Protein AF-A0A973FK19-F1 (afdb_monomer)

Foldseek 3Di:
DWAQPDCPADVSHTDDQAGPVRHHPVNVVVVVVVVVVVVVVVVVVVVVVVVD

Solvent-accessible surface area (backbone atoms only — not comparable to full-atom values): 3032 Å² total; per-residue (Å²): 78,80,45,58,90,54,81,74,23,47,95,67,63,44,17,56,77,48,37,78,87,67,48,47,42,68,61,46,48,50,51,53,51,49,53,55,52,49,52,55,50,50,52,53,50,54,58,47,63,74,76,111

Structure (mmCIF, N/CA/C/O backbone):
data_AF-A0A973FK19-F1
#
_entry.id   AF-A0A973FK19-F1
#
loop_
_atom_site.group_PDB
_atom_site.id
_atom_site.type_symbol
_atom_site.label_atom_id
_atom_site.label_alt_id
_atom_site.label_comp_id
_atom_site.label_asym_id
_atom_site.label_entity_id
_atom_site.label_seq_id
_atom_site.pdbx_PDB_ins_code
_atom_site.Cartn_x
_atom_site.Cartn_y
_atom_site.Cartn_z
_atom_site.occupancy
_atom_site.B_iso_or_equiv
_atom_site.auth_seq_id
_atom_site.auth_comp_id
_atom_site.auth_asym_id
_atom_site.auth_atom_id
_atom_site.pdbx_PDB_model_num
ATOM 1 N N . MET A 1 1 ? -10.872 -4.545 2.750 1.00 93.06 1 MET A N 1
ATOM 2 C CA . MET A 1 1 ? -9.645 -3.733 2.690 1.00 93.06 1 MET A CA 1
ATOM 3 C C . MET A 1 1 ? -8.662 -4.316 3.680 1.00 93.06 1 MET A C 1
ATOM 5 O O . MET A 1 1 ? -9.097 -4.926 4.649 1.00 93.06 1 MET A O 1
ATOM 9 N N . PHE A 1 2 ? -7.371 -4.112 3.474 1.00 97.62 2 PHE A N 1
ATOM 10 C CA . PHE A 1 2 ? -6.370 -4.310 4.513 1.00 97.62 2 PHE A CA 1
ATOM 11 C C . PHE A 1 2 ? -5.379 -3.160 4.387 1.00 97.62 2 PHE A C 1
ATOM 13 O O . PHE A 1 2 ? -4.705 -3.035 3.375 1.00 97.62 2 PHE A O 1
ATOM 20 N N . CYS A 1 3 ? -5.355 -2.263 5.366 1.00 98.25 3 CYS A N 1
ATOM 21 C CA . CYS A 1 3 ? -4.543 -1.054 5.291 1.00 98.25 3 CYS A CA 1
ATOM 22 C C . CYS A 1 3 ? -3.866 -0.803 6.63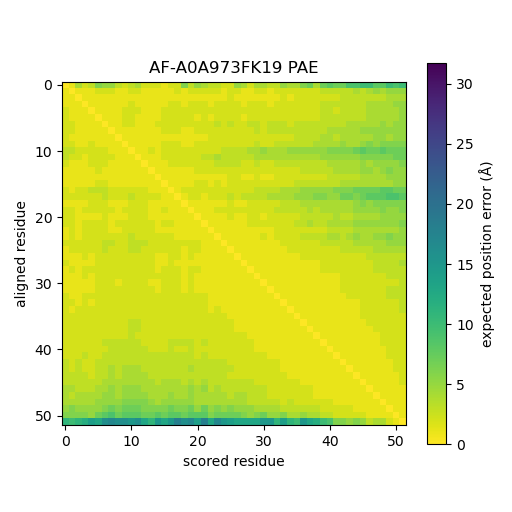5 1.00 98.25 3 CYS A C 1
ATOM 24 O O . CYS A 1 3 ? -4.549 -0.518 7.618 1.00 98.25 3 CYS A O 1
ATOM 26 N N . ASN A 1 4 ? -2.536 -0.861 6.652 1.00 97.94 4 ASN A N 1
ATOM 27 C CA . ASN A 1 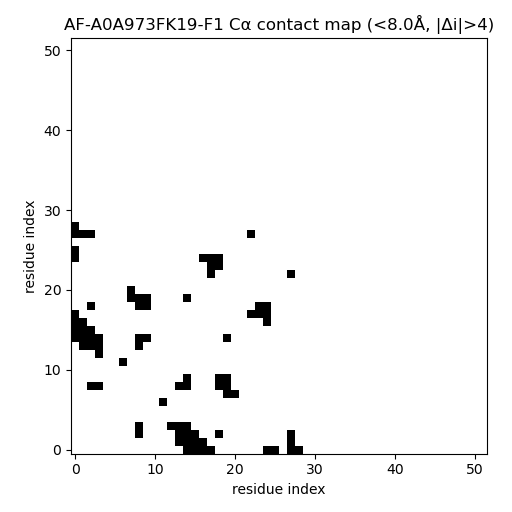4 ? -1.684 -0.661 7.828 1.00 97.94 4 ASN A CA 1
ATOM 28 C C . ASN A 1 4 ? -0.616 0.438 7.618 1.00 97.94 4 ASN A C 1
ATOM 30 O O . ASN A 1 4 ? 0.410 0.455 8.285 1.00 97.94 4 ASN A O 1
ATOM 34 N N . GLN A 1 5 ? -0.838 1.346 6.662 1.00 97.88 5 GLN A N 1
ATOM 35 C CA . GLN A 1 5 ? 0.176 2.309 6.202 1.00 97.88 5 GLN A CA 1
ATOM 36 C C . GLN A 1 5 ? 0.442 3.494 7.146 1.00 97.88 5 GLN A C 1
ATOM 38 O O . GLN A 1 5 ? 1.434 4.194 6.967 1.00 97.88 5 GLN A O 1
ATOM 43 N N . CYS A 1 6 ? -0.469 3.797 8.072 1.00 97.94 6 CYS A N 1
ATOM 44 C CA . CYS A 1 6 ? -0.333 4.928 8.989 1.00 97.94 6 CYS A CA 1
ATOM 45 C C . CYS A 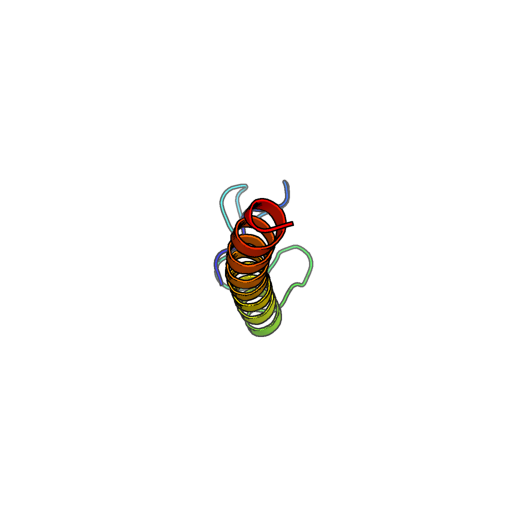1 6 ? -0.324 4.451 10.440 1.00 97.94 6 CYS A C 1
ATOM 47 O O . CYS A 1 6 ? -0.863 3.396 10.760 1.00 97.94 6 CYS A O 1
ATOM 49 N N . GLU A 1 7 ? 0.247 5.262 11.325 1.00 98.06 7 GLU A N 1
ATOM 50 C CA . GLU A 1 7 ? 0.340 4.966 12.760 1.00 98.06 7 GLU A CA 1
ATOM 51 C C . GLU A 1 7 ? -1.036 4.727 13.406 1.00 98.06 7 GLU A C 1
ATOM 53 O O . GLU A 1 7 ? -1.199 3.850 14.246 1.00 98.06 7 GLU A O 1
ATOM 58 N N . GLN A 1 8 ? -2.057 5.464 12.963 1.00 98.19 8 GLN A N 1
ATOM 59 C CA . GLN A 1 8 ? -3.373 5.521 13.606 1.00 98.19 8 GLN A CA 1
ATOM 60 C C . GLN A 1 8 ? -4.289 4.322 13.310 1.00 98.19 8 GLN A C 1
ATOM 62 O O . GLN A 1 8 ? -5.477 4.380 13.617 1.00 98.19 8 GLN A O 1
ATOM 67 N N . THR A 1 9 ? -3.794 3.258 12.674 1.00 97.94 9 THR A N 1
ATOM 68 C CA . THR A 1 9 ? -4.618 2.098 12.287 1.00 97.94 9 THR A CA 1
ATOM 69 C C . THR A 1 9 ? -5.426 1.521 13.452 1.00 97.94 9 THR A C 1
ATOM 71 O O . THR A 1 9 ? -5.076 1.678 14.622 1.00 97.94 9 THR A O 1
ATOM 74 N N . VAL A 1 10 ? -6.541 0.845 13.150 1.00 97.44 10 VAL A N 1
ATOM 75 C CA . VAL A 1 10 ? -7.381 0.229 14.191 1.00 97.44 10 VAL A CA 1
ATOM 76 C C . VAL A 1 10 ? -6.517 -0.693 15.061 1.00 97.44 10 VAL A C 1
ATOM 78 O O . VAL A 1 10 ? -5.879 -1.610 14.545 1.00 97.44 10 VAL A O 1
ATOM 81 N N . LYS A 1 11 ? -6.502 -0.425 16.376 1.00 96.25 11 LYS A N 1
ATOM 82 C CA . LYS A 1 11 ? -5.684 -1.119 17.393 1.00 96.25 11 LYS A CA 1
ATOM 83 C C . LYS A 1 11 ? -4.161 -1.062 17.168 1.00 96.25 11 LYS A C 1
ATOM 85 O O . LYS A 1 11 ? -3.443 -1.837 17.783 1.00 96.25 11 LYS A O 1
ATOM 90 N N . GLY A 1 12 ? -3.668 -0.164 16.315 1.00 96.50 12 GLY A N 1
ATOM 91 C CA . GLY A 1 12 ? -2.253 -0.114 15.935 1.00 96.50 12 GLY A CA 1
ATOM 92 C C . GLY A 1 12 ? -1.801 -1.291 15.059 1.00 96.50 12 GLY A C 1
ATOM 93 O O . GLY A 1 12 ? -0.604 -1.521 14.934 1.00 96.50 12 GLY A O 1
ATOM 94 N N . GLU A 1 13 ? -2.738 -2.046 14.472 1.00 98.00 13 GLU A N 1
ATOM 95 C CA . GLU A 1 13 ? -2.442 -3.228 13.653 1.00 98.00 13 GLU A CA 1
ATOM 96 C C . GLU A 1 13 ? -2.816 -3.003 12.180 1.00 98.00 13 GLU A C 1
ATOM 98 O O . GLU A 1 13 ? -1.948 -2.900 11.312 1.00 98.00 13 GLU A O 1
ATOM 103 N N . ALA A 1 14 ? -4.118 -2.950 11.873 1.00 98.00 14 ALA A N 1
ATOM 104 C CA . ALA A 1 14 ? -4.618 -2.771 10.512 1.00 98.00 14 ALA A CA 1
ATOM 105 C C . ALA A 1 14 ? -6.097 -2.359 10.478 1.00 98.00 14 ALA A C 1
ATOM 107 O O . ALA A 1 14 ? -6.937 -2.846 11.235 1.00 98.00 14 ALA A O 1
ATOM 108 N N . CYS A 1 15 ? -6.451 -1.523 9.505 1.00 98.38 15 CYS A N 1
ATOM 109 C CA . CYS A 1 15 ? -7.839 -1.236 9.157 1.00 98.38 15 CYS A CA 1
ATOM 110 C C . CYS A 1 15 ? -8.375 -2.315 8.197 1.00 98.38 15 CYS A C 1
ATOM 112 O O . CYS A 1 15 ? -7.885 -2.427 7.070 1.00 98.38 15 CYS A O 1
ATOM 114 N N . THR A 1 16 ? -9.395 -3.079 8.613 1.00 97.75 16 THR A N 1
ATOM 115 C C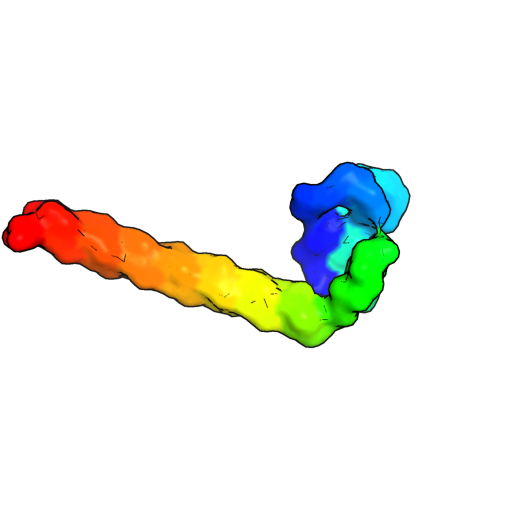A . THR A 1 16 ? -9.974 -4.187 7.815 1.00 97.75 16 THR A CA 1
ATOM 116 C C . THR A 1 16 ? -11.401 -3.944 7.312 1.00 97.75 16 THR A C 1
ATOM 118 O O . THR A 1 16 ? -11.806 -4.520 6.301 1.00 97.75 16 THR A O 1
ATOM 121 N N . LYS A 1 17 ? -12.162 -3.060 7.971 1.00 94.56 17 LYS A N 1
ATOM 122 C CA . LYS A 1 17 ? -13.554 -2.718 7.605 1.00 94.56 17 LYS A CA 1
ATOM 123 C C . LYS A 1 17 ? -13.701 -1.293 7.063 1.00 94.56 17 LYS A C 1
ATOM 125 O O . LYS A 1 17 ? -14.417 -1.082 6.093 1.00 94.56 17 LYS A O 1
ATOM 130 N N . GLY A 1 18 ? -12.999 -0.342 7.672 1.00 95.06 18 GLY A N 1
ATOM 131 C CA . GLY A 1 18 ? -12.932 1.065 7.283 1.00 95.06 18 GLY A CA 1
ATOM 132 C C . GLY A 1 18 ? -11.700 1.704 7.918 1.00 95.06 18 GLY A C 1
ATOM 133 O O . GLY A 1 18 ? -11.235 1.243 8.964 1.00 95.06 18 GLY A O 1
ATOM 134 N N . GLY A 1 19 ? -11.130 2.714 7.266 1.00 97.31 19 GLY A N 1
ATOM 135 C CA . GLY A 1 19 ? -9.976 3.438 7.785 1.00 97.31 19 GLY A CA 1
ATOM 136 C C . GLY A 1 19 ? -10.360 4.377 8.924 1.00 97.31 19 GLY A C 1
ATOM 137 O O . GLY A 1 19 ? -11.332 5.117 8.807 1.00 97.31 19 GLY A O 1
ATOM 138 N N . VAL A 1 20 ? -9.546 4.426 9.982 1.00 97.81 20 VAL A N 1
ATOM 139 C CA . VAL A 1 20 ? -9.655 5.453 11.040 1.00 97.81 20 VAL A CA 1
ATOM 140 C C . VAL A 1 20 ? -9.583 6.884 10.495 1.00 97.81 20 VAL A C 1
ATOM 142 O O . VAL A 1 20 ? -10.189 7.793 11.044 1.00 97.81 20 VAL A O 1
ATOM 145 N N . CYS A 1 21 ? -8.892 7.070 9.369 1.00 97.81 21 CYS A N 1
ATOM 146 C CA . CYS A 1 21 ? -8.775 8.325 8.636 1.00 97.81 21 CYS A CA 1
ATOM 147 C C . CYS A 1 21 ? -9.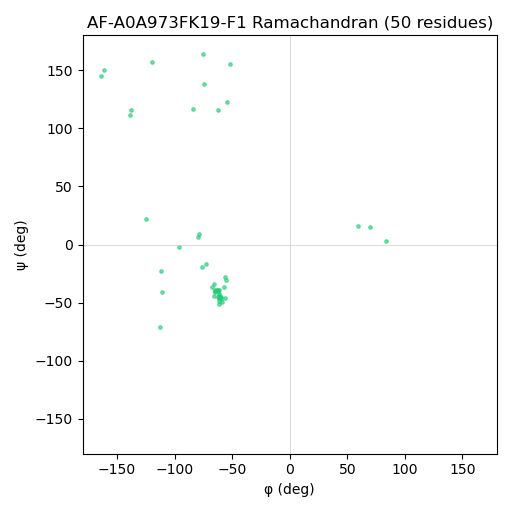995 8.629 7.749 1.00 97.81 21 CYS A C 1
ATOM 149 O O . CYS A 1 21 ? -9.950 9.551 6.943 1.00 97.81 21 CYS A O 1
ATOM 151 N N . GLY A 1 22 ? -11.054 7.819 7.827 1.00 97.62 22 GLY A N 1
ATOM 152 C CA . GLY A 1 22 ? -12.247 7.939 6.992 1.00 97.62 22 GLY A CA 1
ATOM 153 C C . GLY A 1 22 ? -12.137 7.271 5.619 1.00 97.62 22 GLY A C 1
ATOM 154 O O . GLY A 1 22 ? -13.090 7.346 4.851 1.00 97.62 22 GLY A O 1
ATOM 155 N N . LYS A 1 23 ? -11.022 6.594 5.291 1.00 98.25 23 LYS A N 1
ATOM 156 C CA . LYS A 1 23 ? -10.873 5.878 4.010 1.00 98.25 23 LYS A CA 1
ATOM 157 C C . LYS A 1 23 ? -11.914 4.746 3.900 1.00 98.25 23 LYS A C 1
ATOM 159 O O . LYS A 1 23 ? -11.831 3.797 4.690 1.00 98.25 23 LYS A O 1
ATOM 164 N N . PRO A 1 24 ? -12.856 4.800 2.939 1.00 97.81 24 PRO A N 1
ATOM 165 C CA . PRO A 1 24 ? -13.839 3.741 2.751 1.00 97.81 24 PRO A CA 1
ATOM 166 C C . PRO A 1 24 ? -13.213 2.514 2.070 1.00 97.81 24 PRO A C 1
ATOM 168 O O . PRO A 1 24 ? -12.101 2.560 1.531 1.00 97.81 24 PRO A O 1
ATOM 171 N N . HIS A 1 25 ? -13.917 1.383 2.142 1.00 97.25 25 HIS A N 1
ATOM 172 C CA . HIS A 1 25 ? -13.410 0.093 1.675 1.00 97.25 25 HIS A CA 1
ATOM 173 C C . HIS A 1 25 ? -13.095 0.085 0.171 1.00 97.25 25 HIS A C 1
ATOM 175 O O . HIS A 1 25 ? -12.066 -0.448 -0.238 1.00 97.25 25 HIS A O 1
ATOM 181 N N . ASP A 1 26 ? -13.973 0.658 -0.645 1.00 97.62 26 ASP A N 1
ATOM 182 C CA . ASP A 1 26 ? -13.838 0.776 -2.100 1.00 97.62 26 ASP A CA 1
ATOM 183 C C . ASP A 1 26 ? -12.608 1.601 -2.502 1.00 97.62 26 ASP A C 1
ATOM 185 O O . ASP A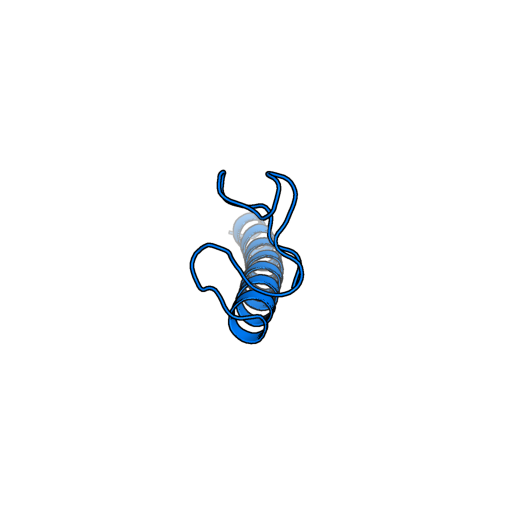 1 26 ? -11.805 1.148 -3.316 1.00 97.62 26 ASP A O 1
ATOM 189 N N . VAL A 1 27 ? -12.388 2.755 -1.865 1.00 98.06 27 VAL A N 1
ATOM 190 C CA . VAL A 1 27 ? -11.198 3.587 -2.094 1.00 98.06 27 VAL A CA 1
ATOM 191 C C . VAL A 1 27 ? -9.926 2.839 -1.707 1.00 98.06 27 VAL A C 1
ATOM 193 O O . VAL A 1 27 ? -8.934 2.920 -2.426 1.00 98.06 27 VAL A O 1
ATOM 196 N N . ALA A 1 28 ? -9.934 2.082 -0.606 1.00 98.38 28 ALA A N 1
ATOM 197 C CA . ALA A 1 28 ? -8.786 1.257 -0.241 1.00 98.38 28 ALA A CA 1
ATOM 198 C C . ALA A 1 28 ? -8.485 0.190 -1.308 1.00 98.38 28 ALA A C 1
ATOM 200 O O . ALA A 1 28 ? -7.343 0.079 -1.738 1.00 98.38 28 ALA A O 1
ATOM 201 N N . THR A 1 29 ? -9.505 -0.518 -1.801 1.00 97.94 29 THR A N 1
ATOM 202 C CA . THR A 1 29 ? -9.342 -1.513 -2.872 1.00 97.94 29 THR A CA 1
ATOM 203 C C . THR A 1 29 ? -8.846 -0.891 -4.182 1.00 97.94 29 THR A C 1
ATOM 205 O O . THR A 1 29 ? -7.993 -1.470 -4.851 1.00 97.94 29 THR A O 1
ATOM 208 N N . LEU A 1 30 ? -9.326 0.300 -4.548 1.00 98.56 30 LEU A N 1
ATOM 209 C CA . LEU A 1 30 ? -8.840 1.015 -5.732 1.00 98.56 30 LEU A CA 1
ATOM 210 C C . LEU A 1 30 ? -7.388 1.484 -5.572 1.00 98.56 30 LEU A C 1
ATOM 212 O O . LEU A 1 30 ? -6.625 1.430 -6.535 1.00 98.56 30 LEU A O 1
ATOM 216 N N . GLN A 1 31 ? -6.982 1.904 -4.370 1.00 98.62 31 GLN A N 1
ATOM 217 C CA . GLN A 1 31 ? -5.583 2.229 -4.080 1.00 98.62 31 GLN A CA 1
ATOM 218 C C . GLN A 1 31 ? -4.681 0.990 -4.190 1.00 98.62 31 GLN A C 1
ATOM 220 O O . GLN A 1 31 ? -3.610 1.086 -4.789 1.00 98.62 31 GLN A O 1
ATOM 225 N N . ASP A 1 32 ? -5.129 -0.171 -3.703 1.00 98.62 32 ASP A N 1
ATOM 226 C CA . ASP A 1 32 ? -4.398 -1.436 -3.854 1.00 98.62 32 ASP A CA 1
ATOM 227 C C . ASP A 1 32 ? -4.218 -1.796 -5.345 1.00 98.62 32 ASP A C 1
ATOM 229 O O . ASP A 1 32 ? -3.112 -2.118 -5.791 1.00 98.62 32 ASP A O 1
ATOM 233 N N . LEU A 1 33 ? -5.284 -1.665 -6.148 1.00 98.62 33 LEU A N 1
ATOM 234 C CA . LEU A 1 33 ? -5.245 -1.908 -7.595 1.00 98.62 33 LEU A CA 1
ATOM 235 C C . LEU A 1 33 ? -4.336 -0.914 -8.336 1.00 98.62 33 LEU A C 1
ATOM 237 O O . LEU A 1 33 ? -3.615 -1.298 -9.263 1.00 98.62 33 LEU A O 1
ATOM 241 N N . LEU A 1 34 ? -4.345 0.358 -7.931 1.00 98.75 34 LEU A N 1
ATOM 242 C CA . LEU A 1 34 ? -3.463 1.379 -8.489 1.00 98.75 34 LEU A CA 1
ATOM 243 C C . LEU A 1 34 ? -1.995 1.014 -8.247 1.00 98.75 34 LEU A C 1
ATOM 245 O O . LEU A 1 34 ? -1.210 1.008 -9.194 1.00 98.75 34 LEU A O 1
ATOM 249 N N . VAL A 1 35 ? -1.623 0.652 -7.015 1.00 98.69 35 VAL A N 1
ATOM 250 C CA . VAL A 1 35 ? -0.248 0.236 -6.693 1.00 98.69 35 VAL A CA 1
ATOM 251 C C . VAL A 1 35 ? 0.141 -1.019 -7.477 1.00 98.69 35 VAL A C 1
ATOM 253 O O . VAL A 1 35 ? 1.229 -1.059 -8.049 1.00 98.69 35 VAL A O 1
ATOM 256 N N . HIS A 1 36 ? -0.754 -2.005 -7.593 1.00 98.75 36 HIS A N 1
ATOM 257 C CA . HIS A 1 36 ? -0.522 -3.188 -8.428 1.00 98.75 36 HIS A CA 1
ATOM 258 C C . HIS A 1 36 ? -0.218 -2.816 -9.891 1.00 98.75 36 HIS A C 1
ATOM 260 O O . HIS A 1 36 ? 0.755 -3.293 -10.478 1.00 98.75 36 HIS A O 1
ATOM 266 N N . SER A 1 37 ? -1.006 -1.904 -10.461 1.00 98.81 37 SER A N 1
ATOM 267 C CA . SER A 1 37 ? -0.826 -1.430 -11.837 1.00 98.81 37 SER A CA 1
ATOM 268 C C . SER A 1 37 ? 0.501 -0.681 -12.014 1.00 98.81 37 SER A C 1
ATOM 270 O O . SER A 1 37 ? 1.210 -0.881 -13.002 1.00 98.81 37 SER A O 1
ATOM 272 N N . LEU A 1 38 ? 0.884 0.136 -11.027 1.00 98.88 38 LEU A N 1
ATOM 273 C CA . LEU A 1 38 ? 2.159 0.857 -11.016 1.00 98.88 38 LEU A CA 1
ATOM 274 C C . LEU A 1 38 ? 3.368 -0.082 -10.921 1.00 98.88 38 LEU A C 1
ATOM 276 O O . LEU A 1 38 ? 4.396 0.199 -11.536 1.00 98.88 38 LEU A O 1
ATOM 280 N N . ILE A 1 39 ? 3.257 -1.214 -10.218 1.00 98.81 39 ILE A N 1
ATOM 281 C CA . ILE A 1 39 ? 4.302 -2.250 -10.207 1.00 98.81 39 ILE A CA 1
ATOM 282 C C . ILE A 1 39 ? 4.490 -2.827 -11.618 1.00 98.81 39 ILE A C 1
ATOM 284 O O . ILE A 1 39 ? 5.624 -2.931 -12.091 1.00 98.81 39 ILE A O 1
ATOM 288 N N . GLY A 1 40 ? 3.394 -3.140 -12.320 1.00 98.75 40 GLY A N 1
ATOM 289 C CA . GLY A 1 40 ? 3.437 -3.607 -13.710 1.00 98.75 40 GLY A CA 1
ATOM 290 C C . GLY A 1 40 ? 4.087 -2.589 -14.653 1.00 98.75 40 GLY A C 1
ATOM 291 O O . GLY A 1 40 ? 5.001 -2.931 -15.408 1.00 98.75 40 GLY A O 1
ATOM 292 N N . LEU A 1 41 ? 3.690 -1.319 -14.544 1.00 98.75 41 LEU A N 1
ATOM 293 C CA . LEU A 1 41 ? 4.292 -0.223 -15.305 1.00 98.75 41 LEU A CA 1
ATOM 294 C C . LEU A 1 41 ? 5.789 -0.070 -15.001 1.00 98.75 41 LEU A C 1
ATOM 296 O O . LEU A 1 41 ? 6.596 0.055 -15.920 1.00 98.75 41 LEU A O 1
ATOM 300 N N . SER A 1 42 ? 6.174 -0.111 -13.724 1.00 98.75 42 SER A N 1
ATOM 301 C CA . SER A 1 42 ? 7.571 -0.012 -13.291 1.00 98.75 42 SER A CA 1
ATOM 302 C C . SER A 1 42 ? 8.425 -1.155 -13.847 1.00 98.75 42 SER A C 1
ATOM 304 O O . SER A 1 42 ? 9.552 -0.927 -14.298 1.00 98.75 42 SER A O 1
ATOM 306 N N . SER A 1 43 ? 7.877 -2.372 -13.890 1.00 98.62 43 SER A N 1
ATOM 307 C CA . SER A 1 43 ? 8.531 -3.530 -14.505 1.00 98.62 43 SER A CA 1
ATOM 308 C C . SER A 1 43 ? 8.788 -3.300 -15.998 1.00 98.62 43 SER A C 1
ATOM 310 O O . SER A 1 43 ? 9.934 -3.384 -16.450 1.00 98.62 43 SER A O 1
ATOM 312 N N . ALA A 1 44 ? 7.757 -2.900 -16.751 1.00 98.50 44 ALA A N 1
ATOM 313 C CA . ALA A 1 44 ? 7.880 -2.594 -18.176 1.00 98.50 44 ALA A CA 1
ATOM 314 C C . ALA A 1 44 ? 8.885 -1.459 -18.439 1.00 98.50 44 ALA A C 1
ATOM 316 O O . ALA A 1 44 ? 9.763 -1.591 -19.293 1.00 98.50 44 ALA A O 1
ATOM 317 N N . ALA A 1 45 ? 8.817 -0.377 -17.658 1.00 98.62 45 ALA A N 1
ATOM 318 C CA . ALA A 1 45 ? 9.744 0.745 -17.754 1.00 98.62 45 ALA A CA 1
ATOM 319 C C . ALA A 1 45 ? 11.190 0.325 -17.450 1.00 98.62 45 ALA A C 1
ATOM 321 O O . ALA A 1 45 ? 12.119 0.771 -18.118 1.00 98.62 45 ALA A O 1
ATOM 322 N N . THR A 1 46 ? 11.399 -0.561 -16.474 1.00 98.56 46 T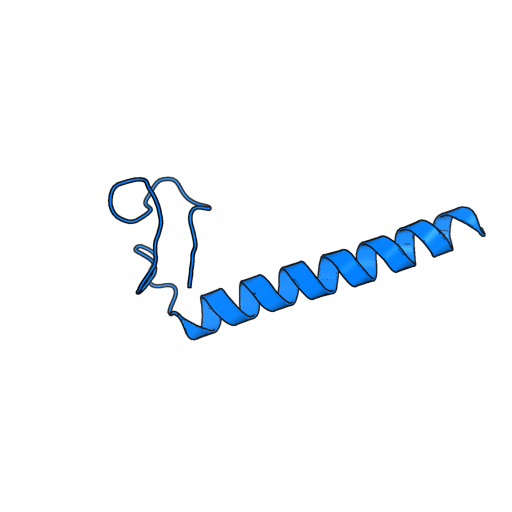HR A N 1
ATOM 323 C CA . THR A 1 46 ? 12.730 -1.088 -16.141 1.00 98.56 46 THR A CA 1
ATOM 324 C C . THR A 1 46 ? 13.305 -1.922 -17.283 1.00 98.56 46 THR A C 1
ATOM 326 O O . THR A 1 46 ? 14.491 -1.798 -17.587 1.00 98.56 46 THR A O 1
ATOM 329 N N . VAL A 1 47 ? 12.481 -2.735 -17.950 1.00 98.50 47 VAL A N 1
ATOM 330 C CA . VAL A 1 47 ? 12.896 -3.475 -19.152 1.00 98.50 47 VAL A CA 1
ATOM 331 C C . VAL A 1 47 ? 13.213 -2.519 -20.300 1.00 98.50 47 VAL A C 1
ATOM 333 O O . VAL A 1 47 ? 14.239 -2.695 -20.951 1.00 98.50 47 VAL A O 1
ATOM 336 N N . ALA A 1 48 ? 12.372 -1.507 -20.529 1.00 98.50 48 ALA A N 1
ATOM 337 C CA . ALA A 1 48 ? 12.589 -0.510 -21.573 1.00 98.50 48 ALA A CA 1
ATOM 338 C C . ALA A 1 48 ? 13.918 0.232 -21.371 1.00 98.50 48 ALA A C 1
ATOM 340 O O . ALA A 1 48 ? 14.742 0.221 -22.274 1.00 98.50 48 ALA A O 1
ATOM 341 N N . ARG A 1 49 ? 14.200 0.734 -20.157 1.00 98.06 49 ARG A N 1
ATOM 342 C CA . ARG A 1 49 ? 15.463 1.431 -19.832 1.00 98.06 49 ARG A CA 1
ATOM 343 C C . ARG A 1 49 ? 16.720 0.613 -20.130 1.00 98.06 49 ARG A C 1
ATOM 345 O O . ARG A 1 49 ? 17.763 1.185 -20.416 1.00 98.06 49 ARG A O 1
ATOM 352 N N . ARG A 1 50 ? 16.655 -0.720 -20.038 1.00 96.81 50 ARG A N 1
ATOM 353 C CA . ARG A 1 50 ? 17.796 -1.597 -20.360 1.00 96.81 50 ARG A CA 1
ATOM 354 C C . ARG A 1 50 ? 18.072 -1.694 -21.863 1.00 96.81 50 ARG A C 1
ATOM 356 O O . ARG A 1 50 ? 19.138 -2.1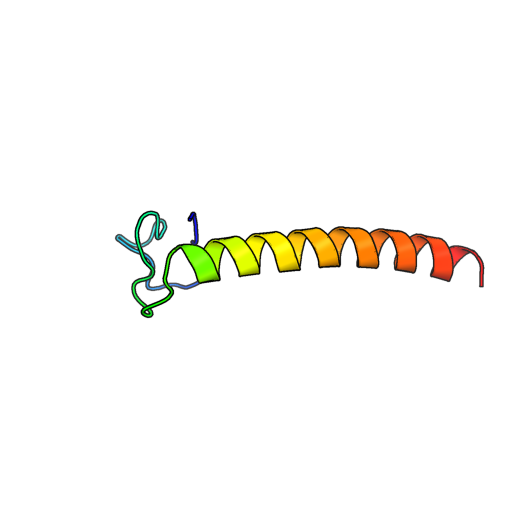70 -22.234 1.00 96.81 50 ARG A O 1
ATOM 363 N N . LYS A 1 51 ? 17.119 -1.299 -22.709 1.00 97.06 51 LYS A N 1
ATOM 364 C CA . LYS A 1 51 ? 17.219 -1.362 -24.172 1.00 97.06 51 LYS A CA 1
ATOM 365 C C . LYS A 1 51 ? 17.670 -0.042 -24.813 1.00 97.06 51 LYS A C 1
ATOM 367 O O . LYS A 1 51 ? 17.867 -0.038 -26.025 1.00 97.06 51 LYS A O 1
ATOM 372 N N . GLY A 1 52 ? 17.882 1.012 -24.018 1.00 87.38 52 GLY A N 1
ATOM 373 C CA . GLY A 1 52 ? 18.143 2.379 -24.491 1.00 87.38 52 GLY A CA 1
ATOM 374 C C . GLY A 1 52 ? 16.859 3.168 -24.684 1.00 87.38 52 GLY A C 1
ATOM 375 O O . GLY A 1 52 ? 16.910 4.140 -25.463 1.00 87.38 52 GLY A O 1
#

Mean predicted aligned error: 2.52 Å

Sequence (52 aa):
MFCNQCEQTVKGEACTKGGVCGKPHDVATLQDLLVHSLIGLSSAATVARRKG

pLDDT: mean 97.67, std 1.81, range [87.38, 98.88]

Radius of gyration: 15.27 Å; Cα conta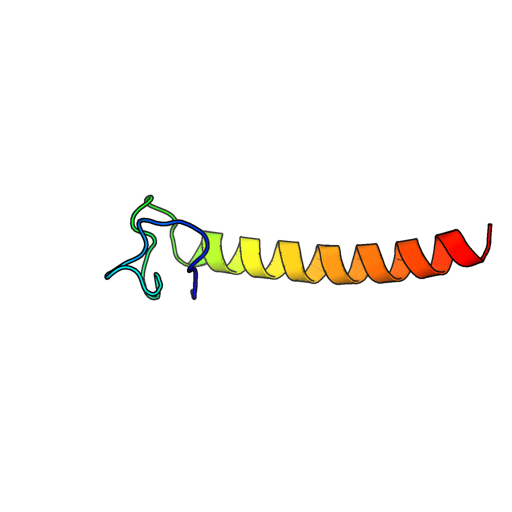cts (8 Å, |Δi|>4): 41; chains: 1; bounding box: 32×13×42 Å

Nearest PDB structures (foldseek):
  1oa1-assembly1_A  TM=1.005E+00  e=1.460E-01  Nitratidesulfovibrio vulgaris

Secondary structure (DSSP, 8-state):
--B--STT-GGGT-BSSS-TTS--HHHHHHHHHHHHHHHHHHHHHHHHHTT-